Protein AF-A0A381RS04-F1 (afdb_monomer_lite)

InterPro domains:
  IPR023753 FAD/NAD(P)-binding domain [PF07992] (1-47)
  IPR036188 FAD/NAD(P)-binding domain superfamily [G3DSA:3.50.50.60] (1-48)
  IPR036188 FAD/NAD(P)-binding domain superfamily [SSF51905] (1-47)

Radius of gyration: 12.64 Å; chains: 1; bounding box: 24×20×34 Å

Structure (mmCIF, N/CA/C/O backbone):
data_AF-A0A381RS04-F1
#
_entry.id   AF-A0A381RS04-F1
#
loop_
_atom_site.group_PDB
_atom_site.id
_atom_site.type_symbol
_atom_site.label_atom_id
_atom_site.label_alt_id
_atom_site.label_comp_id
_atom_site.label_asym_id
_atom_site.label_entity_id
_atom_site.label_seq_id
_atom_site.pdbx_PDB_ins_code
_atom_site.Cartn_x
_atom_site.Cartn_y
_atom_site.Cartn_z
_atom_site.occupancy
_atom_site.B_iso_or_equiv
_atom_site.auth_seq_id
_atom_site.auth_comp_id
_atom_site.auth_asym_id
_atom_site.auth_atom_id
_atom_site.pdbx_PDB_model_num
ATOM 1 N N . VAL A 1 1 ? -8.656 -1.559 8.329 1.00 96.62 1 VAL A N 1
ATOM 2 C CA . VAL A 1 1 ? -7.488 -2.347 7.864 1.00 96.62 1 VAL A CA 1
ATOM 3 C C . VAL A 1 1 ? -7.421 -2.266 6.349 1.00 96.62 1 VAL A C 1
ATOM 5 O O . VAL A 1 1 ? -8.460 -2.400 5.716 1.00 96.62 1 VAL A O 1
ATOM 8 N N . ILE A 1 2 ? -6.245 -1.990 5.786 1.00 98.06 2 ILE A N 1
ATOM 9 C CA . ILE A 1 2 ? -6.002 -1.840 4.342 1.00 98.06 2 ILE A CA 1
ATOM 10 C C . ILE A 1 2 ? -4.920 -2.841 3.933 1.00 98.06 2 ILE A C 1
ATOM 12 O O . ILE A 1 2 ? -3.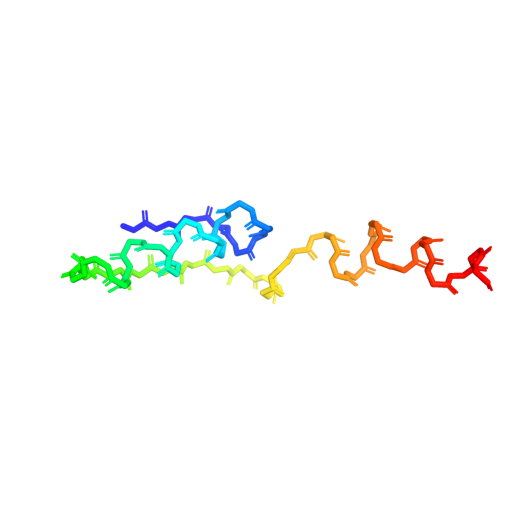899 -2.948 4.611 1.00 98.06 2 ILE A O 1
ATOM 16 N N . ILE A 1 3 ? -5.149 -3.575 2.845 1.00 97.69 3 ILE A N 1
ATOM 17 C CA . ILE A 1 3 ? -4.204 -4.561 2.308 1.00 97.69 3 ILE A CA 1
ATOM 18 C C . ILE A 1 3 ? -3.683 -4.039 0.972 1.00 97.69 3 ILE A C 1
ATOM 20 O O . ILE A 1 3 ? -4.468 -3.783 0.060 1.00 97.69 3 ILE A O 1
ATOM 24 N N . GLY A 1 4 ? -2.364 -3.888 0.877 1.00 97.56 4 GLY A N 1
ATOM 25 C CA . GLY A 1 4 ? -1.680 -3.251 -0.241 1.00 97.56 4 GLY A CA 1
ATOM 26 C C . GLY A 1 4 ? -1.371 -1.782 0.049 1.00 97.56 4 GLY A C 1
ATOM 27 O O . GLY A 1 4 ? -2.262 -0.975 0.297 1.00 97.56 4 GLY A O 1
ATOM 28 N N . GLY A 1 5 ? -0.092 -1.433 -0.013 1.00 97.31 5 GLY A N 1
ATOM 29 C CA . GLY A 1 5 ? 0.470 -0.105 0.200 1.00 97.31 5 GLY A CA 1
ATOM 30 C C . GLY A 1 5 ? 0.741 0.663 -1.089 1.00 97.31 5 GLY A C 1
ATOM 31 O O . GLY A 1 5 ? 1.446 1.663 -1.037 1.00 97.31 5 GLY A O 1
ATOM 32 N N . GLY A 1 6 ? 0.205 0.225 -2.235 1.00 97.44 6 GLY A N 1
ATOM 33 C CA . GLY A 1 6 ? 0.245 0.970 -3.501 1.00 97.44 6 GLY A CA 1
ATOM 34 C C . GLY A 1 6 ? -0.407 2.363 -3.410 1.00 97.44 6 GLY A C 1
ATOM 35 O O . GLY A 1 6 ? -0.935 2.722 -2.356 1.00 97.44 6 GLY A O 1
ATOM 36 N N . PRO A 1 7 ? -0.446 3.154 -4.501 1.00 97.19 7 PRO A N 1
ATOM 37 C CA . PRO A 1 7 ? -0.924 4.541 -4.461 1.00 97.19 7 PRO A CA 1
ATOM 38 C C . PRO A 1 7 ? -2.305 4.683 -3.808 1.00 97.19 7 PRO A C 1
ATOM 40 O O . PRO A 1 7 ? -2.476 5.474 -2.887 1.00 97.19 7 PRO A O 1
ATOM 43 N N . GLY A 1 8 ? -3.265 3.839 -4.200 1.00 97.19 8 GLY A N 1
ATOM 44 C CA . GLY A 1 8 ? -4.607 3.846 -3.614 1.00 97.19 8 GLY A CA 1
ATOM 45 C C . GLY A 1 8 ? -4.629 3.470 -2.130 1.00 97.19 8 GLY A C 1
ATOM 46 O O . GLY A 1 8 ? -5.278 4.151 -1.340 1.00 97.19 8 GLY A O 1
ATOM 47 N N . GLY A 1 9 ? -3.898 2.424 -1.734 1.00 97.56 9 GLY A N 1
ATOM 48 C CA . GLY A 1 9 ? -3.870 1.947 -0.350 1.00 97.56 9 GLY A CA 1
ATOM 49 C C . GLY A 1 9 ? -3.204 2.937 0.601 1.00 97.56 9 GLY A C 1
ATOM 50 O O . GLY A 1 9 ? -3.765 3.258 1.647 1.00 97.56 9 GLY A O 1
ATOM 51 N N . ASN A 1 10 ? -2.067 3.507 0.196 1.00 97.19 10 ASN A N 1
ATOM 52 C CA . ASN A 1 10 ? -1.362 4.513 0.983 1.00 97.19 10 ASN A CA 1
ATOM 53 C C . ASN A 1 10 ? -2.167 5.820 1.108 1.00 97.19 10 ASN A C 1
ATOM 55 O O . ASN A 1 10 ? -2.265 6.395 2.196 1.00 97.19 10 ASN A O 1
ATOM 59 N N . THR A 1 11 ? -2.805 6.275 0.022 1.00 97.94 11 THR A N 1
ATOM 60 C CA . THR A 1 11 ? -3.687 7.451 0.059 1.00 97.94 11 THR A CA 1
ATOM 61 C C . THR A 1 11 ? -4.913 7.206 0.937 1.00 97.94 11 THR A C 1
ATOM 63 O O . THR A 1 11 ? -5.226 8.053 1.773 1.00 97.94 11 THR A O 1
ATOM 66 N N . ALA A 1 12 ? -5.575 6.052 0.811 1.00 98.06 12 ALA A N 1
ATOM 67 C CA . ALA A 1 12 ? -6.72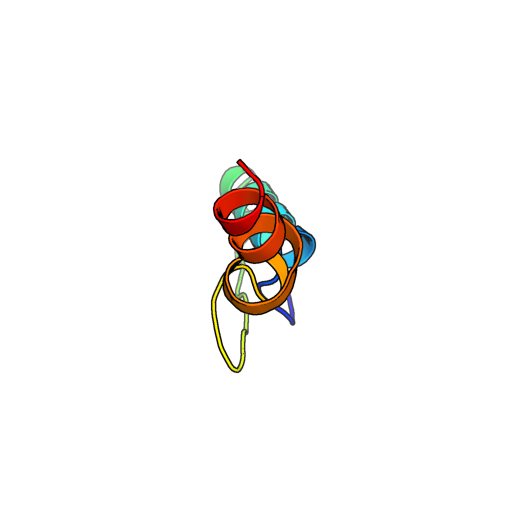4 5.698 1.642 1.00 98.06 12 ALA A CA 1
ATOM 68 C C . ALA A 1 12 ? -6.347 5.602 3.128 1.00 98.06 12 ALA A C 1
ATOM 70 O O . ALA A 1 12 ? -7.056 6.147 3.974 1.00 98.06 12 ALA A O 1
ATOM 71 N N . ALA A 1 13 ? -5.206 4.979 3.445 1.00 98.25 13 ALA A N 1
ATOM 72 C CA . ALA A 1 13 ? -4.716 4.848 4.815 1.00 98.25 13 ALA A CA 1
ATOM 73 C C . ALA A 1 13 ? -4.420 6.213 5.437 1.00 98.25 13 ALA A C 1
ATOM 75 O O . ALA A 1 13 ? -4.895 6.518 6.530 1.00 98.25 13 ALA A O 1
ATOM 76 N N . SER A 1 14 ? -3.699 7.060 4.701 1.00 97.81 14 SER A N 1
ATOM 77 C CA . SER A 1 14 ? -3.363 8.417 5.132 1.00 97.81 14 SER A CA 1
ATOM 78 C C . SER A 1 14 ? -4.607 9.282 5.319 1.00 97.81 14 SER A C 1
ATOM 80 O O . SER A 1 14 ? -4.706 10.026 6.292 1.00 97.81 14 SER A O 1
ATOM 82 N N . TYR A 1 15 ? -5.569 9.194 4.397 1.00 98.44 15 TYR A N 1
ATOM 83 C CA . TYR A 1 15 ? -6.811 9.954 4.481 1.00 98.44 15 TYR A CA 1
ATOM 84 C C . TYR A 1 15 ? -7.647 9.527 5.691 1.00 98.44 15 TYR A C 1
ATOM 86 O O . TYR A 1 15 ? -8.057 10.384 6.471 1.00 98.44 15 TYR A O 1
ATOM 94 N N . ALA A 1 16 ? -7.846 8.223 5.894 1.00 98.12 16 ALA A N 1
ATOM 95 C CA . ALA A 1 16 ? -8.602 7.701 7.028 1.00 98.12 16 ALA A CA 1
ATOM 96 C C . ALA A 1 16 ? -7.940 8.051 8.374 1.00 98.12 16 ALA A C 1
ATOM 98 O O . ALA A 1 16 ? -8.620 8.534 9.278 1.00 98.12 16 ALA A O 1
ATOM 99 N N . ALA A 1 17 ? -6.613 7.913 8.482 1.00 98.25 17 ALA A N 1
ATOM 100 C CA . ALA A 1 17 ? -5.868 8.278 9.688 1.00 98.25 17 ALA A CA 1
ATOM 101 C C . ALA A 1 17 ? -5.998 9.776 10.024 1.00 98.25 17 ALA A C 1
ATOM 103 O O . ALA A 1 17 ? -6.200 10.141 11.181 1.00 98.25 17 ALA A O 1
ATOM 104 N N . ARG A 1 18 ? -5.966 10.660 9.014 1.00 98.50 18 ARG A N 1
ATOM 105 C CA . ARG A 1 18 ? -6.189 12.109 9.200 1.00 98.50 18 ARG A CA 1
ATOM 106 C C . ARG A 1 18 ? -7.595 12.452 9.696 1.00 98.50 18 ARG A C 1
ATOM 108 O O . ARG A 1 18 ? -7.767 13.501 10.305 1.00 98.50 18 ARG A O 1
ATOM 115 N N . HIS A 1 19 ? -8.575 11.585 9.456 1.00 98.38 19 HIS A N 1
ATOM 116 C CA . HIS A 1 19 ? -9.949 11.737 9.945 1.00 98.38 19 HIS A CA 1
ATOM 117 C C . HIS A 1 19 ? -10.186 11.006 11.277 1.00 98.38 19 HIS A C 1
ATOM 119 O O . HIS A 1 19 ? -11.330 10.801 11.672 1.00 98.38 19 HIS A O 1
ATOM 125 N N . GLY A 1 20 ? -9.116 10.620 11.980 1.00 98.19 20 GLY A N 1
ATOM 126 C CA . GLY A 1 20 ? -9.192 10.034 13.318 1.00 98.19 20 GLY A CA 1
ATOM 127 C C . GLY A 1 20 ? -9.547 8.549 13.343 1.00 98.19 20 GLY A C 1
ATOM 128 O O . GLY A 1 20 ? -9.787 8.009 14.419 1.00 98.19 20 GLY A O 1
ATOM 129 N N . ALA A 1 21 ? -9.576 7.873 12.191 1.00 98.25 21 ALA A N 1
ATOM 130 C CA . ALA A 1 21 ? -9.737 6.427 12.171 1.00 98.25 21 ALA A CA 1
ATOM 131 C C . ALA A 1 21 ? -8.459 5.740 12.673 1.00 98.25 21 ALA A C 1
ATOM 133 O O . ALA A 1 21 ? -7.345 6.128 12.313 1.00 98.25 21 ALA A O 1
ATOM 134 N N . GLU A 1 22 ? -8.619 4.667 13.443 1.00 98.38 22 GLU A N 1
ATOM 135 C CA . GLU A 1 22 ? -7.526 3.742 13.725 1.00 98.38 22 GLU A CA 1
ATOM 136 C C . GLU A 1 22 ? -7.277 2.878 12.481 1.00 98.38 22 GLU A C 1
ATOM 138 O O . GLU A 1 22 ? -8.150 2.138 12.016 1.00 98.38 22 GLU A O 1
ATOM 143 N N . VAL A 1 23 ? -6.088 3.008 11.890 1.00 98.19 23 VAL A N 1
ATOM 144 C CA . VAL A 1 23 ? -5.761 2.381 10.608 1.00 98.19 23 VAL A CA 1
ATOM 145 C C . VAL A 1 23 ? -4.519 1.516 10.743 1.00 98.19 23 VAL A C 1
ATOM 147 O O . VAL A 1 23 ? -3.467 1.972 11.174 1.00 98.19 23 VAL A O 1
ATOM 150 N N . VAL A 1 24 ? -4.630 0.278 10.263 1.00 98.12 24 VAL A N 1
ATOM 151 C CA . VAL A 1 24 ? -3.495 -0.605 9.981 1.00 98.12 24 VAL A CA 1
ATOM 152 C C . VAL A 1 24 ? -3.443 -0.845 8.476 1.00 98.12 24 VAL A C 1
ATOM 154 O O . VAL A 1 24 ? -4.450 -1.253 7.885 1.00 98.12 24 VAL A O 1
ATOM 157 N N . MET A 1 25 ? -2.284 -0.585 7.870 1.00 97.94 25 MET A N 1
ATOM 158 C CA . MET A 1 25 ? -1.979 -0.896 6.473 1.00 97.94 25 MET A CA 1
ATOM 159 C C . MET A 1 25 ? -0.919 -1.993 6.428 1.00 97.94 25 MET A C 1
ATOM 161 O O . MET A 1 25 ? 0.107 -1.886 7.095 1.00 97.94 25 MET A O 1
ATOM 165 N N . ILE A 1 26 ? -1.173 -3.034 5.640 1.00 98.19 26 ILE A N 1
ATOM 166 C CA . ILE A 1 26 ? -0.266 -4.168 5.472 1.00 98.19 26 ILE A CA 1
ATOM 167 C C . ILE A 1 26 ? 0.206 -4.178 4.022 1.00 98.19 26 ILE A C 1
ATOM 169 O O . ILE A 1 26 ? -0.605 -4.281 3.102 1.00 98.19 26 ILE A O 1
ATOM 173 N N . GLU A 1 27 ? 1.515 -4.077 3.830 1.00 97.50 27 GLU A N 1
ATOM 174 C CA . GLU A 1 27 ? 2.187 -4.183 2.538 1.00 97.50 27 GLU A CA 1
ATOM 175 C C . GLU A 1 27 ? 3.272 -5.249 2.652 1.00 97.50 27 GLU A C 1
ATOM 177 O O . GLU A 1 27 ? 3.977 -5.311 3.658 1.00 97.50 27 GLU A O 1
ATOM 182 N N . LYS A 1 28 ? 3.358 -6.115 1.643 1.00 97.25 28 LYS A N 1
ATOM 183 C CA . LYS A 1 28 ? 4.287 -7.242 1.644 1.00 97.25 28 LYS A CA 1
ATOM 184 C C . LYS A 1 28 ? 5.689 -6.805 1.223 1.00 97.25 28 LYS A C 1
ATOM 186 O O . LYS A 1 28 ? 6.659 -7.276 1.807 1.00 97.25 28 LYS A O 1
ATOM 191 N N . ASP A 1 29 ? 5.770 -5.941 0.215 1.00 95.38 29 ASP A N 1
ATOM 192 C CA . ASP A 1 29 ? 7.017 -5.618 -0.465 1.00 95.38 29 ASP A CA 1
ATOM 193 C C . ASP A 1 29 ? 7.440 -4.170 -0.160 1.00 95.38 29 ASP A C 1
ATOM 195 O O . ASP A 1 29 ? 8.263 -3.939 0.724 1.00 95.38 29 ASP A O 1
ATOM 199 N N . VAL A 1 30 ? 6.877 -3.172 -0.856 1.00 95.12 30 VAL A N 1
ATOM 200 C CA . VAL A 1 30 ? 7.288 -1.760 -0.723 1.00 95.12 30 VAL A CA 1
ATOM 201 C C . VAL A 1 30 ? 6.102 -0.805 -0.647 1.00 95.12 30 VAL A C 1
ATOM 203 O O . VAL A 1 30 ? 5.139 -0.894 -1.414 1.00 95.12 30 VAL A O 1
ATOM 206 N N . VAL A 1 31 ? 6.196 0.184 0.244 1.00 95.38 31 VAL A N 1
ATOM 207 C CA . VAL A 1 31 ? 5.199 1.257 0.334 1.00 95.38 31 VAL A CA 1
ATOM 208 C C . VAL A 1 31 ? 5.212 2.103 -0.946 1.00 95.38 31 VAL A C 1
ATOM 210 O O . VAL A 1 31 ? 6.249 2.546 -1.435 1.00 95.38 31 VAL A O 1
ATOM 213 N N . GLY A 1 32 ? 4.020 2.316 -1.492 1.00 94.44 32 GLY A N 1
ATOM 214 C CA . GLY A 1 32 ? 3.705 2.910 -2.791 1.00 94.44 32 GLY A CA 1
ATOM 215 C C . GLY A 1 32 ? 3.730 1.938 -3.975 1.00 94.44 32 GLY A C 1
ATOM 216 O O . GLY A 1 32 ? 3.315 2.320 -5.067 1.00 94.44 32 GLY A O 1
ATOM 217 N N . GLY A 1 33 ? 4.084 0.666 -3.753 1.00 95.56 33 GLY A N 1
ATOM 218 C CA . GLY A 1 33 ? 3.884 -0.433 -4.698 1.00 95.56 33 GLY A CA 1
ATOM 219 C C . GLY A 1 33 ? 4.547 -0.231 -6.065 1.00 95.56 33 GLY A C 1
ATOM 220 O O . GLY A 1 33 ? 5.590 0.412 -6.188 1.00 95.56 33 GLY A O 1
ATOM 221 N N . ALA A 1 34 ? 3.919 -0.780 -7.112 1.00 94.56 34 ALA A N 1
ATOM 222 C CA . ALA A 1 34 ? 4.466 -0.774 -8.471 1.00 94.56 34 ALA A CA 1
ATOM 223 C C . ALA A 1 34 ? 4.773 0.626 -9.011 1.00 9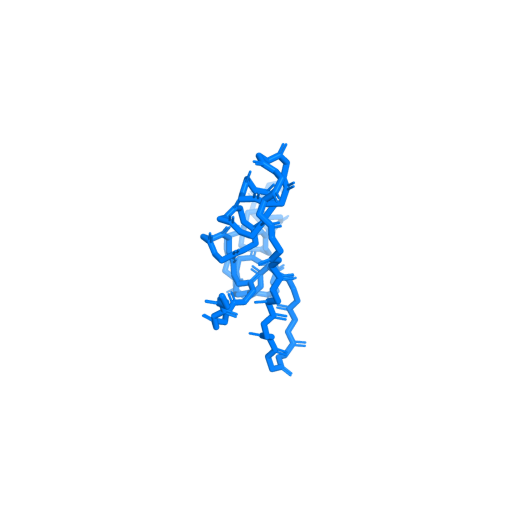4.56 34 ALA A C 1
ATOM 225 O O . ALA A 1 34 ? 5.784 0.802 -9.687 1.00 94.56 34 ALA A O 1
ATOM 226 N N . ALA A 1 35 ? 3.967 1.627 -8.649 1.00 94.88 35 ALA A N 1
ATOM 227 C CA . ALA A 1 35 ? 4.164 3.005 -9.080 1.00 94.88 35 ALA A CA 1
ATOM 228 C C . ALA A 1 35 ? 5.578 3.529 -8.771 1.00 94.88 35 ALA A C 1
ATOM 230 O O . ALA A 1 35 ? 6.157 4.202 -9.620 1.00 94.88 35 ALA A O 1
ATOM 231 N N . HIS A 1 36 ? 6.147 3.192 -7.604 1.00 93.31 36 HIS A N 1
ATOM 232 C CA . HIS A 1 36 ? 7.480 3.651 -7.197 1.00 93.31 36 HIS A CA 1
ATOM 233 C C . HIS A 1 36 ? 8.626 2.915 -7.892 1.00 93.31 36 HIS A C 1
ATOM 235 O O . HIS A 1 36 ? 9.595 3.562 -8.281 1.00 93.31 36 HIS A O 1
ATOM 241 N N . LEU A 1 37 ? 8.552 1.586 -8.011 1.00 91.56 37 LEU A N 1
ATOM 242 C CA . LEU A 1 37 ? 9.716 0.778 -8.400 1.00 91.56 37 LEU A CA 1
ATOM 243 C C . LEU A 1 37 ? 9.635 0.152 -9.794 1.00 91.56 37 LEU A C 1
ATOM 245 O O . LEU A 1 37 ? 10.680 -0.168 -10.356 1.00 91.56 37 LEU A O 1
ATOM 249 N N . TRP A 1 38 ? 8.441 -0.011 -10.368 1.00 93.69 38 TRP A N 1
ATOM 250 C CA . TRP A 1 38 ? 8.262 -0.826 -11.580 1.00 93.69 38 TRP A CA 1
ATOM 251 C C . TRP A 1 38 ? 7.334 -0.237 -12.647 1.00 93.69 38 TRP A C 1
ATOM 253 O O . TRP A 1 38 ? 7.183 -0.849 -13.698 1.00 93.69 38 TRP A O 1
ATOM 263 N N . ASP A 1 39 ? 6.715 0.919 -12.411 1.00 94.50 39 ASP A N 1
ATOM 264 C CA . ASP A 1 39 ? 5.704 1.466 -13.321 1.00 94.50 39 ASP A CA 1
ATOM 265 C C . ASP A 1 39 ? 5.943 2.953 -13.636 1.00 94.50 39 ASP A C 1
ATOM 267 O O . ASP A 1 39 ? 6.924 3.319 -14.296 1.00 94.50 39 ASP A O 1
ATOM 271 N N . CYS A 1 40 ? 5.049 3.836 -13.195 1.00 94.69 40 CYS A N 1
ATOM 272 C CA . CYS A 1 40 ? 4.981 5.195 -13.704 1.00 94.69 40 CYS A CA 1
ATOM 273 C C . CYS A 1 40 ? 6.202 6.042 -13.322 1.00 94.69 40 CYS A C 1
ATOM 275 O O . CYS A 1 40 ? 6.684 6.799 -14.158 1.00 94.69 40 CYS 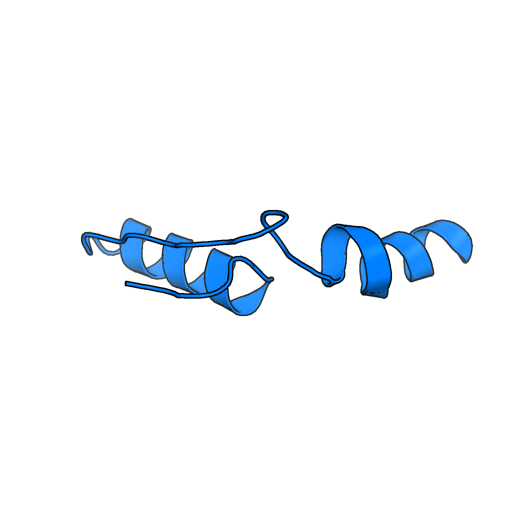A O 1
ATOM 277 N N . ILE A 1 41 ? 6.760 5.906 -12.117 1.00 95.50 41 ILE A N 1
ATOM 278 C CA . ILE A 1 41 ? 7.881 6.759 -11.695 1.00 95.50 41 ILE A CA 1
ATOM 279 C C . ILE A 1 41 ? 9.180 6.399 -12.430 1.00 95.50 41 ILE A C 1
ATOM 281 O O . ILE A 1 41 ? 9.747 7.297 -13.057 1.00 95.50 41 ILE A O 1
ATOM 285 N N . PRO A 1 42 ? 9.636 5.130 -12.468 1.00 95.00 42 PRO A N 1
ATOM 286 C CA . PRO A 1 42 ? 10.830 4.775 -13.232 1.00 95.00 42 PRO A CA 1
ATOM 287 C C . PRO A 1 42 ? 10.655 5.014 -14.733 1.00 95.00 42 PRO A C 1
ATOM 289 O O . PRO A 1 42 ? 11.563 5.533 -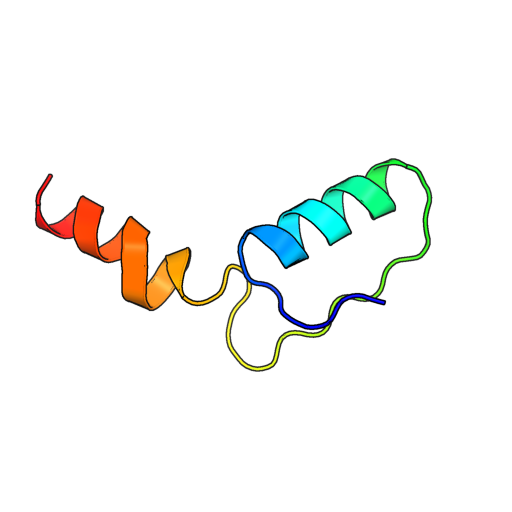15.378 1.00 95.00 42 PRO A O 1
ATOM 292 N N . SER A 1 43 ? 9.484 4.683 -15.296 1.00 95.62 43 SER A N 1
ATOM 293 C CA . SER A 1 43 ? 9.245 4.874 -16.731 1.00 95.62 43 SER A CA 1
ATOM 294 C C . SER A 1 43 ? 9.294 6.344 -17.136 1.00 95.62 43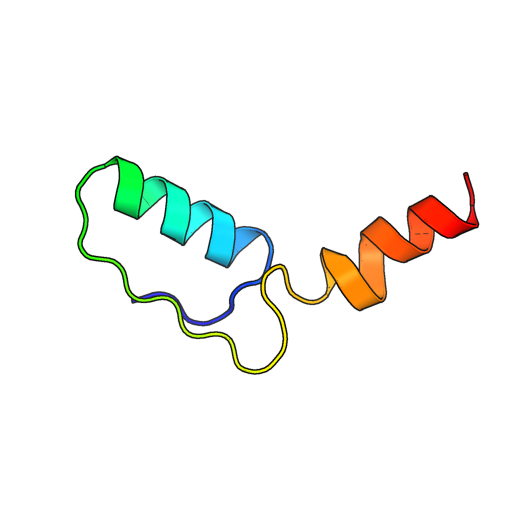 SER A C 1
ATOM 296 O O . SER A 1 43 ? 9.842 6.650 -18.190 1.00 95.62 43 SER A O 1
ATOM 298 N N . LYS A 1 44 ? 8.771 7.264 -16.313 1.00 95.81 44 LYS A N 1
ATOM 299 C CA . LYS A 1 44 ? 8.847 8.705 -16.590 1.00 95.81 44 LYS A CA 1
ATOM 300 C C . LYS A 1 44 ? 10.212 9.304 -16.270 1.00 95.81 44 LYS A C 1
ATOM 302 O O . LYS A 1 44 ? 10.626 10.196 -16.993 1.00 95.81 44 LYS A O 1
ATOM 307 N N . ALA A 1 45 ? 10.939 8.787 -15.280 1.00 95.44 45 ALA A N 1
ATOM 308 C CA . ALA A 1 45 ? 12.302 9.235 -14.987 1.00 95.44 45 ALA A CA 1
ATOM 309 C C . ALA A 1 45 ? 13.305 8.886 -16.103 1.00 95.44 45 ALA A C 1
ATOM 311 O O . ALA A 1 45 ? 14.252 9.630 -16.317 1.00 95.44 45 ALA A O 1
ATOM 312 N N . MET A 1 46 ? 13.105 7.770 -16.811 1.00 92.31 46 MET A N 1
ATOM 313 C CA . MET A 1 46 ? 13.998 7.330 -17.894 1.00 92.31 46 MET A CA 1
ATOM 314 C C . MET A 1 46 ? 13.727 7.988 -19.252 1.00 92.31 46 MET A C 1
ATOM 316 O O . MET A 1 46 ? 14.589 7.930 -20.125 1.00 92.31 46 MET A O 1
ATOM 320 N N . ILE A 1 47 ? 12.537 8.562 -19.455 1.00 90.50 47 ILE A N 1
ATOM 321 C CA . ILE A 1 47 ? 12.168 9.238 -20.715 1.00 90.50 47 ILE A CA 1
ATOM 322 C C . ILE A 1 47 ? 12.143 10.769 -20.600 1.00 90.50 47 ILE A C 1
ATOM 324 O O . ILE A 1 47 ? 11.818 11.427 -21.588 1.00 90.50 47 ILE A O 1
ATOM 328 N N . ALA A 1 48 ? 12.396 11.313 -19.407 1.00 61.56 48 ALA A N 1
ATOM 329 C CA . ALA A 1 48 ? 12.466 12.750 -19.148 1.00 61.56 48 ALA A CA 1
ATOM 330 C C . ALA A 1 48 ? 13.847 13.326 -19.481 1.00 61.56 48 ALA A C 1
ATOM 332 O O . ALA A 1 48 ? 14.849 12.589 -19.338 1.00 61.56 48 ALA A O 1
#

pLDDT: mean 95.72, std 5.35, range [61.56, 98.5]

Foldseek 3Di:
DFEAQAPVRVVVQVVCVVVVDDDDYDHDPDHNPCCPPPDDPVVVVVVD

Organism: NCBI:txid408172

Sequence (48 aa):
VIIGGGPGGNTAASYAARHGAEVVMIEKDVVGGAAHLWDCIPSKAMIA

Secondary structure (DSSP, 8-state):
-EE--SHHHHHHHHHHHHTT----EE-SS-TTTHHHHTSHHHHHHHH-